Protein AF-A0A2G2BJN7-F1 (afdb_monomer_lite)

Radius of gyration: 27.53 Å; chains: 1; bounding box: 31×37×96 Å

Foldseek 3Di:
DDDDDPVRLVVQLVVQLVCCCPPVNQPDSVRRNVVSNVVSVVVCVVPVPADPPKDKDWDWDQDPVGIDIDIDTHHDDPPPVVPPDPDDDDDDDDDDDDDDDD

Secondary structure (DSSP, 8-state):
--PPPHHHHHHHHHHHHHHHHHTT--S-HHHHHHHHHHHHHHHHHHHHTS-TTPEEEEEEEEETTEEEEEEEEEPPPP--GGGS------------------

Structure (mmCIF, N/CA/C/O backbone):
data_AF-A0A2G2BJN7-F1
#
_entry.id   AF-A0A2G2BJN7-F1
#
loop_
_atom_site.group_PDB
_atom_site.id
_atom_site.type_symbol
_atom_site.label_atom_id
_atom_site.label_alt_id
_atom_site.label_comp_id
_atom_site.label_asym_id
_atom_site.label_entity_id
_atom_site.label_seq_id
_atom_site.pdbx_PDB_ins_code
_atom_site.Cartn_x
_atom_site.Cartn_y
_atom_site.Cartn_z
_atom_site.occupancy
_atom_site.B_iso_or_equiv
_atom_site.auth_seq_id
_atom_site.auth_comp_id
_atom_site.auth_asym_id
_atom_site.auth_atom_id
_atom_site.pdbx_PDB_model_num
ATOM 1 N N . VAL A 1 1 ? 4.505 -1.586 -12.819 1.00 82.44 1 VAL A N 1
ATOM 2 C CA . VAL A 1 1 ? 5.166 -0.787 -11.767 1.00 82.44 1 VAL A CA 1
ATOM 3 C C . VAL A 1 1 ? 5.572 0.540 -12.377 1.00 82.44 1 VAL A C 1
ATOM 5 O O . VAL A 1 1 ? 6.021 0.548 -13.521 1.00 82.44 1 VAL A O 1
ATOM 8 N N . THR A 1 2 ? 5.367 1.636 -11.652 1.00 85.94 2 THR A N 1
ATOM 9 C CA . THR A 1 2 ? 5.714 2.999 -12.078 1.00 85.94 2 THR A CA 1
ATOM 10 C C . THR A 1 2 ? 6.445 3.674 -10.928 1.00 85.94 2 THR A C 1
ATOM 12 O O . THR A 1 2 ? 6.108 3.436 -9.770 1.00 85.94 2 THR A O 1
ATOM 15 N N . LYS A 1 3 ? 7.455 4.489 -11.238 1.00 87.69 3 LYS A N 1
ATOM 16 C CA . 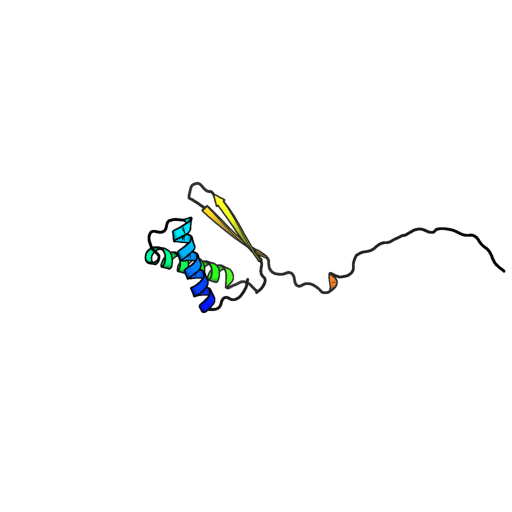LYS A 1 3 ? 8.172 5.268 -10.228 1.00 87.69 3 LYS A CA 1
ATOM 17 C C . LYS A 1 3 ? 7.221 6.289 -9.597 1.00 87.69 3 LYS A C 1
ATOM 19 O O . LYS A 1 3 ? 6.520 6.979 -10.329 1.00 87.69 3 LYS A O 1
ATOM 24 N N . VAL A 1 4 ? 7.238 6.379 -8.270 1.00 92.88 4 VAL A N 1
ATOM 25 C CA . VAL A 1 4 ? 6.476 7.370 -7.503 1.00 92.88 4 VAL A CA 1
ATOM 26 C C . VAL A 1 4 ? 7.370 8.550 -7.124 1.00 92.88 4 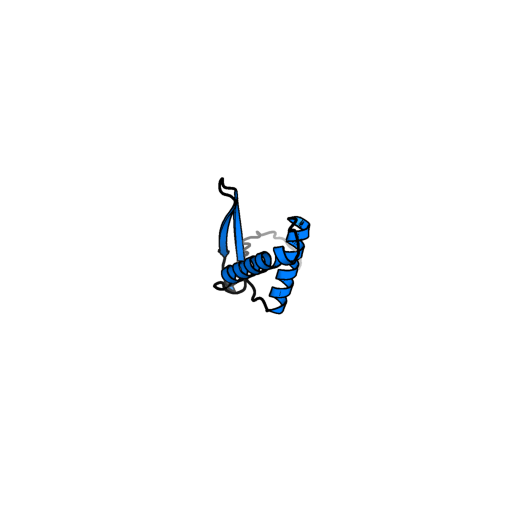VAL A C 1
ATOM 28 O O . VAL A 1 4 ? 8.532 8.367 -6.753 1.00 92.88 4 VAL A O 1
ATOM 31 N N . GLU A 1 5 ? 6.839 9.765 -7.217 1.00 95.56 5 GLU A N 1
ATOM 32 C CA . GLU A 1 5 ? 7.514 10.987 -6.784 1.00 95.56 5 GLU A CA 1
ATOM 33 C C . GLU A 1 5 ? 7.092 11.394 -5.355 1.00 95.56 5 GLU A C 1
ATOM 35 O O . GLU A 1 5 ? 5.984 11.082 -4.915 1.00 95.56 5 GLU A O 1
ATOM 40 N N . PRO A 1 6 ? 7.921 12.142 -4.597 1.00 94.62 6 PRO A N 1
ATOM 41 C CA . PRO A 1 6 ? 7.637 12.448 -3.188 1.00 94.62 6 PRO A CA 1
ATOM 42 C C . PRO A 1 6 ? 6.294 13.152 -2.936 1.00 94.62 6 PRO A C 1
ATOM 44 O O . PRO A 1 6 ? 5.647 12.928 -1.914 1.00 94.62 6 PRO A O 1
ATOM 47 N N . PHE A 1 7 ? 5.848 14.001 -3.868 1.00 96.00 7 PHE A N 1
ATOM 48 C CA . PHE A 1 7 ? 4.551 14.671 -3.748 1.00 96.00 7 PHE A CA 1
ATOM 49 C C . PHE A 1 7 ? 3.372 13.708 -3.970 1.00 96.00 7 PHE A C 1
ATOM 51 O O . PHE A 1 7 ? 2.295 13.929 -3.413 1.00 96.00 7 PHE A O 1
ATOM 58 N N . GLU A 1 8 ? 3.570 12.650 -4.763 1.00 96.75 8 GLU A N 1
ATOM 59 C CA . GLU A 1 8 ? 2.578 11.597 -4.992 1.00 96.75 8 GLU A CA 1
ATOM 60 C C . GLU A 1 8 ? 2.466 10.701 -3.762 1.00 96.75 8 GLU A C 1
ATOM 62 O O . GLU A 1 8 ? 1.350 10.407 -3.350 1.00 96.75 8 GLU A O 1
ATOM 67 N N . VAL A 1 9 ? 3.590 10.363 -3.117 1.00 97.12 9 VAL A N 1
ATOM 68 C CA . VAL A 1 9 ? 3.605 9.642 -1.830 1.00 97.12 9 VAL A CA 1
ATOM 69 C C . VAL A 1 9 ? 2.723 10.364 -0.811 1.00 97.12 9 VAL A C 1
ATOM 71 O O . VAL A 1 9 ? 1.775 9.793 -0.287 1.00 97.12 9 VAL A O 1
ATOM 74 N N . GLU A 1 10 ? 2.958 11.657 -0.593 1.00 97.50 10 GLU A N 1
ATOM 75 C CA . GLU A 1 10 ? 2.196 12.458 0.372 1.00 97.50 10 GLU A CA 1
ATOM 76 C C . GLU A 1 10 ? 0.713 12.611 -0.036 1.00 97.50 10 GLU A C 1
ATOM 78 O O . GLU A 1 10 ? -0.172 12.646 0.819 1.00 97.50 10 GLU A O 1
ATOM 83 N N . ALA A 1 11 ? 0.395 12.642 -1.335 1.00 97.88 11 ALA A N 1
ATOM 84 C CA . ALA A 1 11 ? -0.991 12.632 -1.808 1.00 97.88 11 ALA A CA 1
ATOM 85 C C . ALA A 1 11 ? -1.701 11.290 -1.555 1.00 97.88 11 ALA A C 1
ATOM 87 O O . ALA A 1 11 ? -2.838 11.291 -1.072 1.00 97.88 11 ALA A O 1
ATOM 88 N N . ILE A 1 12 ? -1.032 10.170 -1.836 1.00 97.75 12 ILE A N 1
ATOM 89 C CA . ILE A 1 12 ? -1.543 8.812 -1.620 1.00 97.75 12 ILE A CA 1
ATOM 90 C C . ILE A 1 12 ? -1.741 8.562 -0.122 1.00 97.75 12 ILE A C 1
ATOM 92 O O . ILE A 1 12 ? -2.820 8.128 0.280 1.00 97.75 12 ILE A O 1
ATOM 96 N N . THR A 1 13 ? -0.768 8.927 0.719 1.00 98.19 13 THR A N 1
ATOM 97 C CA . THR A 1 13 ? -0.872 8.813 2.181 1.00 98.19 13 THR A CA 1
ATOM 98 C C . THR A 1 13 ? -2.099 9.553 2.708 1.00 98.19 13 THR A C 1
ATOM 100 O O . THR A 1 13 ? -2.895 8.985 3.455 1.00 98.19 13 THR A O 1
ATOM 103 N N . ARG A 1 14 ? -2.330 10.805 2.282 1.00 98.12 14 ARG A N 1
ATOM 104 C CA . ARG A 1 14 ? -3.542 11.545 2.681 1.00 98.12 14 ARG A CA 1
ATOM 105 C C . ARG A 1 14 ? -4.831 10.863 2.222 1.00 98.12 14 ARG A C 1
ATOM 107 O O . ARG A 1 14 ? -5.822 10.892 2.952 1.00 98.12 14 ARG A O 1
ATOM 114 N N . GLN A 1 15 ? -4.841 10.275 1.026 1.00 98.25 15 GLN A N 1
ATOM 115 C CA . GLN A 1 15 ? -6.008 9.557 0.514 1.00 98.25 15 GLN A CA 1
ATOM 116 C C . GLN A 1 15 ? -6.293 8.288 1.330 1.00 98.25 15 GLN A C 1
ATOM 118 O O . GLN A 1 15 ? -7.452 8.032 1.658 1.00 98.25 15 GLN A O 1
ATOM 123 N N . LEU A 1 16 ? -5.256 7.540 1.711 1.00 98.00 16 LEU A N 1
ATOM 124 C CA . LEU A 1 16 ? -5.376 6.363 2.574 1.00 98.00 16 LEU A CA 1
ATOM 125 C C . LEU A 1 16 ? -5.871 6.723 3.974 1.00 98.00 16 LEU A C 1
ATOM 127 O O . LEU A 1 16 ? -6.804 6.090 4.457 1.00 98.00 16 LEU A O 1
ATOM 131 N N . VAL A 1 17 ? -5.343 7.789 4.586 1.00 98.50 17 VAL A N 1
ATOM 132 C CA . VAL A 1 17 ? -5.844 8.300 5.876 1.00 98.50 17 VAL A CA 1
ATOM 133 C C . VAL A 1 17 ? -7.344 8.563 5.815 1.00 98.50 17 VAL A C 1
ATOM 135 O O . VAL A 1 17 ? -8.097 8.107 6.676 1.00 98.50 17 VAL A O 1
ATOM 138 N N . LYS A 1 18 ? -7.792 9.268 4.771 1.00 98.25 18 LYS A N 1
ATOM 139 C CA . LYS A 1 18 ? -9.213 9.542 4.559 1.00 98.25 18 LYS A CA 1
ATOM 140 C C . LYS A 1 18 ? -10.016 8.242 4.437 1.00 98.25 18 LYS A C 1
ATOM 142 O O . LYS A 1 18 ? -11.040 8.102 5.097 1.00 98.25 18 LYS A O 1
ATOM 147 N N . HIS A 1 19 ? -9.535 7.284 3.648 1.00 98.19 19 HIS A N 1
ATOM 148 C CA . HIS A 1 19 ? -10.191 5.991 3.461 1.00 98.19 19 HIS A CA 1
ATOM 149 C C . HIS A 1 19 ? -10.299 5.190 4.768 1.00 98.19 19 HIS A C 1
ATOM 151 O O . HIS A 1 19 ? -11.352 4.629 5.060 1.00 98.19 19 HIS A O 1
ATOM 157 N N . PHE A 1 20 ? -9.250 5.181 5.591 1.00 98.00 20 PHE A N 1
ATOM 158 C CA . PHE A 1 20 ? -9.251 4.492 6.882 1.00 98.00 20 PHE A CA 1
ATOM 159 C C . PHE A 1 20 ? -10.282 5.059 7.852 1.00 98.00 20 PHE A C 1
ATOM 161 O O . PHE A 1 20 ? -10.925 4.299 8.572 1.00 98.00 20 PHE A O 1
ATOM 168 N N . ILE A 1 21 ? -10.492 6.373 7.842 1.00 97.81 21 ILE A N 1
ATOM 169 C CA . ILE A 1 21 ? -11.530 7.007 8.659 1.00 97.81 21 ILE A CA 1
ATOM 170 C C . ILE A 1 21 ? -12.918 6.707 8.083 1.00 97.81 21 ILE A C 1
ATOM 172 O O . ILE A 1 21 ? -13.794 6.241 8.805 1.00 97.81 21 ILE A O 1
ATOM 176 N N . GLU A 1 22 ? -13.121 6.953 6.788 1.00 97.88 22 GLU A N 1
ATOM 177 C CA . GLU A 1 22 ? -14.449 6.894 6.163 1.00 97.88 22 GLU A CA 1
ATOM 178 C C . GLU A 1 22 ? -14.998 5.471 6.021 1.00 97.88 22 GLU A C 1
ATOM 180 O O . GLU A 1 22 ? -16.205 5.272 6.143 1.00 97.88 22 GLU A O 1
ATOM 185 N N . ILE A 1 23 ? -14.134 4.488 5.754 1.00 97.62 23 ILE A N 1
ATOM 186 C CA . ILE A 1 23 ? -14.546 3.110 5.451 1.00 97.62 23 ILE A CA 1
ATOM 187 C C . ILE A 1 23 ? -14.301 2.172 6.632 1.00 97.62 23 ILE A C 1
ATOM 189 O O . ILE A 1 23 ? -15.145 1.323 6.916 1.00 97.62 23 ILE A O 1
ATOM 193 N N . TYR A 1 24 ? -13.179 2.330 7.338 1.00 94.38 24 TYR A N 1
ATOM 194 C CA . TYR A 1 24 ? -12.795 1.428 8.432 1.00 94.38 24 TYR A CA 1
ATOM 195 C C . TYR A 1 24 ? -12.989 2.026 9.830 1.00 94.38 24 TYR A C 1
ATOM 197 O O . TYR A 1 24 ? -12.811 1.322 10.821 1.00 94.38 24 TYR A O 1
ATOM 205 N N . GLY A 1 25 ? -13.400 3.294 9.933 1.00 95.94 25 GLY A N 1
ATOM 206 C CA . GLY A 1 25 ? -13.744 3.926 11.206 1.00 95.94 25 GLY A CA 1
ATOM 207 C C . GLY A 1 25 ? -12.543 4.262 12.090 1.00 95.94 25 GLY A C 1
ATOM 208 O O . GLY A 1 25 ? -12.678 4.273 13.314 1.00 95.94 25 GLY A O 1
ATOM 209 N N . ALA A 1 26 ? -11.369 4.524 11.503 1.00 96.56 26 ALA A N 1
ATOM 210 C CA . ALA A 1 26 ? -10.218 4.999 12.265 1.00 96.56 26 ALA A CA 1
ATOM 211 C C . ALA A 1 26 ? -10.585 6.257 13.090 1.00 96.56 26 ALA A C 1
ATOM 213 O O . ALA A 1 26 ? -11.269 7.149 12.583 1.00 96.56 26 ALA A O 1
ATOM 214 N N . PRO A 1 27 ? -10.141 6.359 14.357 1.00 96.25 27 PRO A N 1
ATOM 215 C CA . PRO A 1 27 ? -10.685 7.334 15.306 1.00 96.25 27 PRO A CA 1
ATOM 216 C C . PRO A 1 27 ? -10.254 8.783 15.038 1.00 96.25 27 PRO A C 1
ATOM 218 O O . PRO A 1 27 ? -10.908 9.710 15.510 1.00 96.25 27 PRO A O 1
ATOM 221 N N . SER A 1 28 ? -9.141 8.994 14.333 1.00 96.88 28 SER A N 1
ATOM 222 C CA . SER A 1 28 ? -8.625 10.320 13.982 1.00 96.88 28 SER A CA 1
ATOM 223 C C . SER A 1 28 ? -7.604 10.244 12.837 1.00 96.88 28 SER A C 1
ATOM 225 O O . SER A 1 28 ? -7.017 9.177 12.616 1.00 96.88 28 SER A O 1
ATOM 227 N N . PRO A 1 29 ? -7.344 11.357 12.124 1.00 97.06 29 PRO A N 1
ATOM 228 C CA . PRO A 1 29 ? -6.259 11.440 11.147 1.00 97.06 29 PRO A CA 1
ATOM 229 C C . PRO A 1 29 ? -4.890 11.105 11.735 1.00 97.06 29 PRO A C 1
ATOM 231 O O . PRO A 1 29 ? -4.102 10.423 11.090 1.00 97.06 29 PRO A O 1
ATOM 234 N N . GLU A 1 30 ? -4.617 11.538 12.963 1.00 97.44 30 GLU A N 1
ATOM 235 C CA . GLU A 1 30 ? -3.350 11.306 13.654 1.00 97.44 30 GLU A CA 1
ATOM 236 C C . GLU A 1 30 ? -3.133 9.819 13.955 1.00 97.44 30 GLU A C 1
ATOM 238 O O . GLU A 1 30 ? -2.010 9.334 13.850 1.00 97.44 30 GLU A O 1
ATOM 243 N N . ALA A 1 31 ? -4.202 9.082 14.279 1.00 96.19 31 ALA A N 1
ATOM 244 C CA . ALA A 1 31 ? -4.139 7.635 14.483 1.00 96.19 31 ALA A CA 1
ATOM 245 C C . ALA A 1 31 ? -4.016 6.851 13.164 1.00 96.19 31 ALA A C 1
ATOM 247 O O . ALA A 1 31 ? -3.373 5.806 13.129 1.00 96.19 31 ALA A O 1
ATOM 248 N N . ALA A 1 32 ? -4.627 7.342 12.082 1.00 97.44 32 ALA A N 1
ATOM 249 C CA . ALA A 1 32 ? -4.618 6.678 10.778 1.00 97.44 32 ALA A CA 1
ATOM 250 C C . ALA A 1 32 ? -3.332 6.932 9.974 1.00 97.44 32 ALA A C 1
ATOM 252 O O . ALA A 1 32 ? -2.929 6.087 9.176 1.00 97.44 32 ALA A O 1
ATOM 253 N N . ARG A 1 33 ? -2.693 8.092 10.161 1.00 97.88 33 ARG A N 1
ATOM 254 C CA . ARG A 1 33 ? -1.521 8.515 9.387 1.00 97.88 33 ARG A CA 1
ATOM 255 C C . ARG A 1 33 ? -0.311 7.578 9.466 1.00 97.88 33 ARG A C 1
ATOM 257 O O . ARG A 1 33 ? 0.157 7.225 8.389 1.00 97.88 33 ARG A O 1
ATOM 264 N N . PRO A 1 34 ? 0.170 7.129 10.640 1.00 97.88 34 PRO A N 1
ATOM 265 C CA . PRO A 1 34 ? 1.318 6.221 10.683 1.00 97.88 34 PRO A CA 1
ATOM 266 C C . PRO A 1 34 ? 1.037 4.902 9.950 1.00 97.88 34 PRO A C 1
ATOM 268 O O . PRO A 1 34 ? 1.876 4.436 9.191 1.00 97.88 34 PRO A O 1
ATOM 271 N N . VAL A 1 35 ? -0.180 4.359 10.077 1.00 97.50 35 VAL A N 1
ATOM 272 C CA . VAL A 1 35 ? -0.583 3.142 9.352 1.00 97.50 35 VAL A CA 1
ATOM 273 C C . VAL A 1 35 ? -0.599 3.391 7.843 1.00 97.50 35 VAL A C 1
ATOM 275 O O . VAL A 1 35 ? -0.091 2.587 7.077 1.00 97.50 35 VAL A O 1
ATOM 278 N N . ALA A 1 36 ? -1.140 4.526 7.392 1.00 97.75 36 ALA A N 1
ATOM 279 C CA . ALA A 1 36 ? -1.141 4.868 5.971 1.00 97.75 36 ALA A CA 1
ATOM 280 C C . ALA A 1 36 ? 0.282 5.041 5.408 1.00 97.75 36 ALA A C 1
ATOM 282 O O . ALA A 1 36 ? 0.541 4.643 4.276 1.00 97.75 36 ALA A O 1
ATOM 283 N N . GLU A 1 37 ? 1.199 5.625 6.181 1.00 97.88 37 GLU A N 1
ATOM 284 C CA . GLU A 1 37 ? 2.610 5.765 5.803 1.00 97.88 37 GLU A CA 1
ATOM 285 C C . GLU A 1 37 ? 3.303 4.396 5.699 1.00 97.88 37 GLU A C 1
ATOM 287 O O . GLU A 1 37 ? 4.018 4.158 4.724 1.00 97.88 37 GLU A O 1
ATOM 292 N N . GLU A 1 38 ? 3.041 3.479 6.636 1.00 97.75 38 GLU A N 1
ATOM 293 C CA . GLU A 1 38 ? 3.546 2.100 6.591 1.00 97.75 38 GLU A CA 1
ATOM 294 C C . GLU A 1 38 ? 3.044 1.337 5.358 1.00 97.75 38 GLU A C 1
ATOM 296 O O . GLU A 1 38 ? 3.846 0.723 4.657 1.00 97.75 38 GLU A O 1
ATOM 301 N N . GLU A 1 39 ? 1.753 1.430 5.031 1.00 96.75 39 GLU A N 1
ATOM 302 C CA . GLU A 1 39 ? 1.172 0.765 3.854 1.00 96.75 39 GLU A CA 1
ATOM 303 C C . GLU A 1 39 ? 1.775 1.283 2.539 1.00 96.75 39 GLU A C 1
ATOM 305 O O . GLU A 1 39 ? 2.094 0.507 1.633 1.00 96.75 39 GLU A O 1
ATOM 310 N N . VAL A 1 40 ? 1.992 2.599 2.426 1.00 96.62 40 VAL A N 1
ATOM 311 C CA . VAL A 1 40 ? 2.660 3.179 1.251 1.00 96.62 40 VAL A CA 1
ATOM 312 C C . VAL A 1 40 ? 4.120 2.737 1.186 1.00 96.62 40 VAL A C 1
ATOM 314 O O . VAL A 1 40 ? 4.593 2.384 0.106 1.00 96.62 40 VAL A O 1
ATOM 317 N N . SER A 1 41 ? 4.825 2.706 2.322 1.00 96.00 41 SER A N 1
ATOM 318 C CA . SER A 1 41 ? 6.205 2.212 2.395 1.00 96.00 41 SER A CA 1
ATOM 319 C C . SER A 1 41 ? 6.307 0.755 1.964 1.00 96.00 41 SER A C 1
ATOM 321 O O . SER A 1 41 ? 7.119 0.432 1.100 1.00 96.00 41 SER A O 1
ATOM 323 N N . GLN A 1 42 ? 5.436 -0.107 2.486 1.00 93.81 42 GLN A N 1
ATOM 324 C CA . GLN A 1 42 ? 5.393 -1.518 2.124 1.00 93.81 42 GLN A CA 1
ATOM 325 C C . GLN A 1 42 ? 5.163 -1.692 0.618 1.00 93.81 42 GLN A C 1
ATOM 327 O O . GLN A 1 42 ? 5.863 -2.466 -0.031 1.00 93.81 42 GLN A O 1
ATOM 332 N N . MET A 1 43 ? 4.230 -0.939 0.028 1.00 93.62 43 MET A N 1
ATOM 333 C CA . MET A 1 43 ? 3.981 -1.017 -1.410 1.00 93.62 43 MET A CA 1
ATOM 334 C C . MET A 1 43 ? 5.182 -0.536 -2.242 1.00 93.62 43 MET A C 1
ATOM 336 O O . MET A 1 43 ? 5.475 -1.115 -3.292 1.00 93.62 43 MET A O 1
ATOM 340 N N . MET A 1 44 ? 5.896 0.499 -1.785 1.00 93.62 44 MET A N 1
ATOM 341 C CA . MET A 1 44 ? 7.133 0.957 -2.428 1.00 93.62 44 MET A CA 1
ATOM 342 C C . MET A 1 44 ? 8.230 -0.107 -2.358 1.00 93.62 44 MET A C 1
ATOM 344 O O . MET A 1 44 ? 8.876 -0.359 -3.372 1.00 93.62 44 MET A O 1
ATOM 348 N N . GLU A 1 45 ? 8.404 -0.762 -1.209 1.00 92.62 45 GLU A N 1
ATOM 349 C CA . GLU A 1 45 ? 9.358 -1.863 -1.029 1.00 92.62 45 GLU A CA 1
ATOM 350 C C . GLU A 1 45 ? 9.027 -3.049 -1.940 1.00 92.62 45 GLU A C 1
ATOM 352 O O . GLU A 1 45 ? 9.896 -3.523 -2.666 1.00 92.62 45 GLU A O 1
ATOM 357 N N . ILE A 1 46 ? 7.753 -3.456 -1.994 1.00 91.25 46 ILE A N 1
ATOM 358 C CA . ILE A 1 46 ? 7.261 -4.501 -2.907 1.00 91.25 46 ILE A CA 1
ATOM 359 C C . ILE A 1 46 ? 7.558 -4.150 -4.368 1.00 91.25 46 ILE A C 1
ATOM 361 O O . ILE A 1 46 ? 7.732 -5.051 -5.177 1.00 91.25 46 ILE A O 1
ATOM 365 N N . CYS A 1 47 ? 7.596 -2.868 -4.733 1.00 91.00 47 CYS A N 1
ATOM 366 C CA . CYS A 1 47 ? 7.838 -2.427 -6.106 1.00 91.00 47 CYS A CA 1
ATOM 367 C C . CYS A 1 47 ? 9.313 -2.142 -6.435 1.00 91.00 47 CYS A C 1
ATOM 369 O O . CYS A 1 47 ? 9.635 -2.058 -7.621 1.00 91.00 47 CYS A O 1
ATOM 371 N N . ALA A 1 48 ? 10.186 -1.963 -5.439 1.00 88.44 48 ALA A N 1
ATOM 372 C CA . ALA A 1 48 ? 11.535 -1.415 -5.618 1.00 88.44 48 ALA A CA 1
ATOM 373 C C . ALA A 1 48 ? 12.421 -2.255 -6.554 1.00 88.44 48 ALA A C 1
ATOM 375 O O . ALA A 1 48 ? 13.194 -1.693 -7.331 1.00 88.44 48 ALA A O 1
ATOM 376 N N . ASP A 1 49 ? 12.254 -3.578 -6.529 1.00 86.00 49 ASP A N 1
ATOM 377 C CA . ASP A 1 49 ? 13.075 -4.528 -7.288 1.00 86.00 49 ASP A CA 1
ATOM 378 C C . ASP A 1 49 ? 12.471 -4.923 -8.650 1.00 86.00 49 ASP A C 1
ATOM 380 O O . ASP A 1 49 ? 12.970 -5.829 -9.320 1.00 86.00 49 ASP A O 1
ATOM 384 N N . HIS A 1 50 ? 11.398 -4.256 -9.095 1.00 87.44 50 HIS A N 1
ATOM 385 C CA . HIS A 1 50 ? 10.678 -4.634 -10.313 1.00 87.44 50 HIS A CA 1
ATOM 386 C C . HIS A 1 50 ? 10.792 -3.589 -11.417 1.00 87.44 50 HIS A C 1
ATOM 388 O O . HIS A 1 50 ? 10.585 -2.392 -11.212 1.00 87.44 50 HIS A O 1
ATOM 394 N N . ALA A 1 51 ? 11.052 -4.065 -12.636 1.00 84.50 51 ALA A N 1
ATOM 395 C CA . ALA A 1 51 ? 11.146 -3.213 -13.810 1.00 84.50 51 ALA A CA 1
ATOM 396 C C . ALA A 1 51 ? 9.840 -2.422 -14.051 1.00 84.50 51 ALA A C 1
ATOM 398 O O . ALA A 1 51 ? 8.739 -2.908 -13.735 1.00 84.50 51 ALA A O 1
ATOM 399 N N . PRO A 1 52 ? 9.921 -1.226 -14.666 1.00 85.81 52 PRO A N 1
ATOM 400 C CA . PRO A 1 52 ? 8.742 -0.502 -15.118 1.00 85.81 52 PRO A CA 1
ATOM 401 C C . PRO A 1 52 ? 7.815 -1.390 -15.956 1.00 85.81 52 PRO A C 1
ATOM 403 O O . PRO A 1 52 ? 8.265 -2.295 -16.652 1.00 85.81 52 PRO A O 1
ATOM 406 N N . ASN A 1 53 ? 6.508 -1.137 -15.892 1.00 84.75 53 ASN A N 1
ATOM 407 C CA . ASN A 1 53 ? 5.476 -1.920 -16.592 1.00 84.75 53 ASN A CA 1
ATOM 408 C C . ASN A 1 53 ? 5.323 -3.394 -16.154 1.00 84.75 53 ASN A C 1
ATOM 410 O O . ASN A 1 53 ? 4.497 -4.100 -16.721 1.00 84.75 53 ASN A O 1
ATOM 414 N N . THR A 1 54 ? 6.006 -3.842 -15.094 1.00 89.00 54 THR A N 1
ATOM 415 C CA . THR A 1 54 ? 5.706 -5.135 -14.444 1.00 89.00 54 THR A CA 1
ATOM 416 C C . THR A 1 54 ? 4.291 -5.136 -13.867 1.00 89.00 54 THR A C 1
ATOM 418 O O . THR A 1 54 ? 3.912 -4.206 -13.142 1.00 89.00 54 THR A O 1
ATOM 421 N N . LEU A 1 55 ? 3.504 -6.166 -14.169 1.00 89.81 55 LEU A N 1
ATOM 422 C CA . LEU A 1 55 ? 2.180 -6.357 -13.589 1.00 89.81 55 LEU A CA 1
ATOM 423 C C . LEU A 1 55 ? 2.320 -7.035 -12.221 1.00 89.81 55 LEU A C 1
ATOM 425 O O . LEU A 1 55 ? 2.891 -8.119 -12.112 1.00 89.81 55 LEU A O 1
ATOM 429 N N . LEU A 1 56 ? 1.779 -6.396 -11.184 1.00 90.81 56 LEU A N 1
ATOM 430 C CA . LEU A 1 56 ? 1.677 -6.965 -9.844 1.00 90.81 56 LEU A CA 1
ATOM 431 C C . LEU A 1 56 ? 0.278 -7.542 -9.642 1.00 90.81 56 LEU A C 1
ATOM 433 O O . LEU A 1 56 ? -0.720 -6.858 -9.864 1.00 90.81 56 LEU A O 1
ATOM 437 N N . THR A 1 57 ? 0.211 -8.784 -9.177 1.00 92.50 57 THR A N 1
ATOM 438 C CA . THR A 1 57 ? -1.040 -9.423 -8.762 1.00 92.50 57 THR A CA 1
ATOM 439 C C . THR A 1 57 ? -0.965 -9.798 -7.288 1.00 92.50 57 THR A C 1
ATOM 441 O O . THR A 1 57 ? 0.067 -10.278 -6.815 1.00 92.50 57 THR A O 1
ATOM 444 N N . VAL A 1 58 ? -2.065 -9.573 -6.569 1.00 92.94 58 VAL A N 1
ATOM 445 C CA . VAL A 1 58 ? -2.194 -9.878 -5.140 1.00 92.94 58 VAL A CA 1
ATOM 446 C C . VAL A 1 58 ? -3.317 -10.892 -4.968 1.00 92.94 58 VAL A C 1
ATOM 448 O O . VAL A 1 58 ? -4.465 -10.620 -5.319 1.00 92.94 58 VAL A O 1
ATOM 451 N N . GLY A 1 59 ? -2.983 -12.071 -4.453 1.00 93.88 59 GLY A N 1
ATOM 452 C CA . GLY A 1 59 ? -3.944 -13.081 -4.020 1.00 93.88 59 GLY A CA 1
ATOM 453 C C . GLY A 1 59 ? -4.156 -12.991 -2.514 1.00 93.88 59 GLY A C 1
ATOM 454 O O . GLY A 1 59 ? -3.185 -12.868 -1.771 1.00 93.88 59 GLY A O 1
ATOM 455 N N . ARG A 1 60 ? -5.412 -13.061 -2.064 1.00 95.50 60 ARG A N 1
ATOM 456 C CA . ARG A 1 60 ? -5.773 -13.036 -0.641 1.00 95.50 60 ARG A CA 1
ATOM 457 C C . ARG A 1 60 ? -6.590 -14.264 -0.286 1.00 95.50 60 ARG A C 1
ATOM 459 O O . ARG A 1 60 ? -7.551 -14.583 -0.983 1.00 95.50 60 ARG A O 1
ATOM 466 N N . GLU A 1 61 ? -6.221 -14.916 0.805 1.00 95.56 61 GLU A N 1
ATOM 467 C CA . GLU A 1 61 ? -6.936 -16.060 1.363 1.00 95.56 61 GLU A CA 1
ATOM 468 C C . GLU A 1 61 ? -7.265 -15.793 2.835 1.00 95.56 61 GLU A C 1
ATOM 470 O O . GLU A 1 61 ? -6.408 -15.360 3.607 1.00 95.56 61 GLU A O 1
ATOM 475 N N . LEU A 1 62 ? -8.518 -16.037 3.225 1.00 94.75 62 LEU A N 1
ATOM 476 C CA . LEU A 1 62 ? -8.934 -15.989 4.624 1.00 94.75 62 LEU A CA 1
ATOM 477 C C . LEU A 1 62 ? -8.517 -17.289 5.311 1.00 94.75 62 LEU A C 1
ATOM 479 O O . LEU A 1 62 ? -8.915 -18.375 4.901 1.00 94.75 62 LEU A O 1
ATOM 483 N N . THR A 1 63 ? -7.738 -17.161 6.374 1.00 94.44 63 THR A N 1
ATOM 484 C CA . THR A 1 63 ? -7.258 -18.260 7.212 1.00 94.44 63 THR A CA 1
ATOM 485 C C . THR A 1 63 ? -7.783 -18.092 8.637 1.00 94.44 63 THR A C 1
ATOM 487 O O . THR A 1 63 ? -8.248 -17.016 9.015 1.00 94.44 63 THR A O 1
ATOM 490 N N . GLU A 1 64 ? -7.666 -19.129 9.469 1.00 92.94 64 GLU A N 1
ATOM 491 C CA . GLU A 1 64 ? -8.071 -19.056 10.884 1.00 92.94 64 GLU A CA 1
ATOM 492 C C . GLU A 1 64 ? -7.300 -17.986 11.678 1.00 92.94 64 GLU A C 1
ATOM 494 O O . GLU A 1 64 ? -7.808 -17.461 12.663 1.00 92.94 64 GLU A O 1
ATOM 499 N N . SER A 1 65 ? -6.082 -17.638 11.245 1.00 90.81 65 SER A N 1
ATOM 500 C CA . SER A 1 65 ? -5.238 -16.618 11.886 1.00 90.81 65 SER A CA 1
ATOM 501 C C . SER A 1 65 ? -5.377 -15.217 11.273 1.00 90.81 65 SER A C 1
ATOM 503 O O . SER A 1 65 ? -4.687 -14.301 11.712 1.00 90.81 65 SER A O 1
ATOM 505 N N . GLY A 1 66 ? -6.241 -15.030 10.268 1.00 91.06 66 GLY A N 1
ATOM 506 C CA . GLY A 1 66 ? -6.415 -13.758 9.560 1.00 91.06 66 GLY A CA 1
ATOM 507 C C . GLY A 1 66 ? -6.239 -13.887 8.047 1.00 91.06 66 GLY A C 1
ATOM 508 O O . GLY A 1 66 ? -6.481 -14.945 7.471 1.00 91.06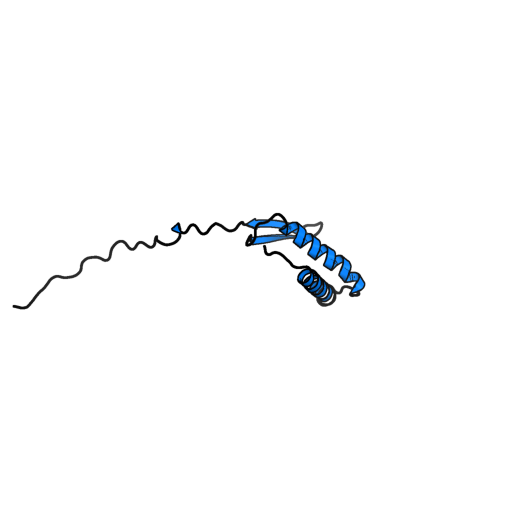 66 GLY A O 1
ATOM 509 N N . VAL A 1 67 ? -5.832 -12.809 7.379 1.00 92.38 67 VAL A N 1
ATOM 510 C CA . VAL A 1 67 ? -5.658 -12.784 5.918 1.00 92.38 67 VAL A CA 1
ATOM 511 C C . VAL A 1 67 ? -4.224 -13.166 5.558 1.00 92.38 67 VAL A C 1
ATOM 513 O O . VAL A 1 67 ? -3.275 -12.566 6.054 1.00 92.38 67 VAL A O 1
ATOM 516 N N . ARG A 1 68 ? -4.064 -14.149 4.670 1.00 92.31 68 ARG A N 1
ATOM 517 C CA . ARG A 1 68 ? -2.785 -14.471 4.034 1.00 92.31 68 ARG A CA 1
ATOM 518 C C . ARG A 1 68 ? -2.736 -13.825 2.657 1.00 92.31 68 ARG A C 1
ATOM 520 O O . ARG A 1 68 ? -3.607 -14.076 1.825 1.00 92.31 68 ARG A O 1
ATOM 527 N N . GLU A 1 69 ? -1.691 -13.048 2.406 1.00 93.31 69 GLU A N 1
ATOM 528 C CA . GLU A 1 69 ? -1.460 -12.407 1.113 1.00 93.31 69 GLU A CA 1
ATOM 529 C C . GLU A 1 69 ? -0.304 -13.073 0.361 1.00 93.31 69 GLU A C 1
ATOM 531 O O . GLU A 1 69 ? 0.697 -13.487 0.950 1.00 93.31 69 GLU A O 1
ATOM 536 N N . GLY A 1 70 ? -0.458 -13.203 -0.956 1.00 92.81 70 GLY A N 1
ATOM 537 C CA . GLY A 1 70 ? 0.566 -13.707 -1.862 1.00 92.81 70 GLY A CA 1
ATOM 538 C C . GLY A 1 70 ? 0.722 -12.787 -3.066 1.00 92.81 70 GLY A C 1
ATOM 539 O O . GLY A 1 70 ? -0.247 -12.521 -3.776 1.00 92.81 70 GLY A O 1
ATOM 540 N N . TYR A 1 71 ? 1.950 -12.343 -3.313 1.00 91.62 71 TYR A N 1
ATOM 541 C CA . TYR A 1 71 ? 2.296 -11.429 -4.397 1.00 91.62 71 TYR A CA 1
ATOM 542 C C . TYR A 1 71 ? 2.923 -12.204 -5.561 1.00 91.62 71 TYR A C 1
ATOM 544 O O . TYR A 1 71 ? 3.784 -13.060 -5.350 1.00 91.62 71 TYR A O 1
ATOM 552 N N . ARG A 1 72 ? 2.491 -11.927 -6.796 1.00 91.62 72 ARG A N 1
ATOM 553 C CA . ARG A 1 72 ? 3.154 -12.427 -8.013 1.00 91.62 72 ARG A CA 1
ATOM 554 C C . ARG A 1 72 ? 3.434 -11.279 -8.967 1.00 91.62 72 ARG A C 1
ATOM 556 O O . ARG A 1 72 ? 2.558 -10.445 -9.202 1.00 91.62 72 ARG A O 1
ATOM 563 N N . PHE A 1 73 ? 4.620 -11.311 -9.558 1.00 91.38 73 PHE A N 1
ATOM 564 C CA . PHE A 1 73 ? 5.109 -10.318 -10.503 1.00 91.38 73 PHE A CA 1
ATOM 565 C C . PHE A 1 73 ? 5.186 -10.947 -11.888 1.00 91.38 73 PHE A C 1
ATOM 567 O O . PHE A 1 73 ? 5.709 -12.050 -12.044 1.00 91.38 73 PHE A O 1
ATOM 574 N N . ILE A 1 74 ? 4.627 -10.265 -12.879 1.00 89.81 74 ILE A N 1
ATOM 575 C CA . ILE A 1 74 ? 4.636 -10.690 -14.275 1.00 89.81 74 ILE A CA 1
ATOM 576 C C . ILE A 1 74 ? 5.367 -9.598 -15.045 1.00 89.81 74 ILE A C 1
ATOM 578 O O . ILE A 1 74 ? 4.851 -8.489 -15.208 1.00 89.81 74 ILE A O 1
ATOM 582 N N . GLU A 1 75 ? 6.596 -9.899 -15.452 1.00 84.50 75 GLU A N 1
ATOM 583 C CA . GLU A 1 75 ? 7.411 -8.984 -16.244 1.00 84.50 75 GLU A CA 1
ATOM 584 C C . GLU A 1 75 ? 6.764 -8.752 -17.615 1.00 84.50 75 GLU A C 1
ATOM 586 O O . GLU A 1 75 ? 6.125 -9.660 -18.165 1.00 84.50 75 GLU A O 1
ATOM 591 N N . PRO A 1 76 ? 6.891 -7.539 -18.177 1.00 77.62 76 PRO A N 1
ATOM 592 C CA . PRO A 1 76 ? 6.439 -7.293 -19.533 1.00 77.62 76 PRO A CA 1
ATOM 593 C C . PRO A 1 76 ? 7.197 -8.225 -20.482 1.00 77.62 76 PRO A C 1
ATOM 595 O O . PRO A 1 76 ? 8.423 -8.295 -20.456 1.00 77.62 76 PRO A O 1
ATOM 598 N N . GLN A 1 77 ? 6.464 -8.943 -21.332 1.00 69.62 77 GLN A N 1
ATOM 599 C CA . GLN A 1 77 ? 7.092 -9.596 -22.472 1.00 69.62 77 GLN A CA 1
ATOM 600 C C . GLN A 1 77 ? 7.546 -8.491 -23.419 1.00 69.62 77 GLN A C 1
ATOM 602 O O . GLN A 1 77 ? 6.725 -7.656 -23.812 1.00 69.62 77 GLN A O 1
ATOM 607 N N . ASP A 1 78 ? 8.832 -8.478 -23.780 1.00 60.50 78 ASP A N 1
ATOM 608 C CA . ASP A 1 78 ? 9.284 -7.681 -24.914 1.00 60.50 78 ASP A CA 1
ATOM 609 C C . ASP A 1 78 ? 8.367 -8.029 -26.083 1.00 60.50 78 ASP A C 1
ATOM 611 O O . ASP A 1 78 ? 8.257 -9.195 -26.481 1.00 60.50 78 ASP A O 1
ATOM 615 N N . ALA A 1 79 ? 7.651 -7.026 -26.590 1.00 55.00 79 ALA A N 1
ATOM 616 C CA . ALA A 1 79 ? 6.902 -7.156 -27.822 1.00 55.00 79 ALA A CA 1
ATOM 617 C C . ALA A 1 79 ? 7.936 -7.380 -28.927 1.00 55.00 79 ALA A C 1
ATOM 619 O O . ALA A 1 79 ? 8.422 -6.438 -29.552 1.00 55.00 79 ALA A O 1
ATOM 620 N N . GLY A 1 80 ? 8.334 -8.639 -29.118 1.00 52.12 80 GLY A N 1
ATOM 621 C CA . GLY A 1 80 ? 9.104 -9.049 -30.270 1.00 52.12 80 GLY A CA 1
ATOM 622 C C . GLY A 1 80 ? 8.326 -8.570 -31.482 1.00 52.12 80 GLY A C 1
ATOM 623 O O . GLY A 1 80 ? 7.172 -8.950 -31.671 1.00 52.12 80 GLY A O 1
ATOM 624 N N . ILE A 1 81 ? 8.951 -7.705 -32.277 1.00 51.72 81 ILE A N 1
ATOM 625 C CA . ILE A 1 81 ? 8.378 -7.114 -33.494 1.00 51.72 81 ILE A CA 1
ATOM 626 C C . ILE A 1 81 ? 7.894 -8.216 -34.478 1.00 51.72 81 ILE A C 1
ATOM 628 O O . ILE A 1 81 ? 7.111 -7.942 -35.378 1.00 51.72 81 ILE A O 1
ATOM 632 N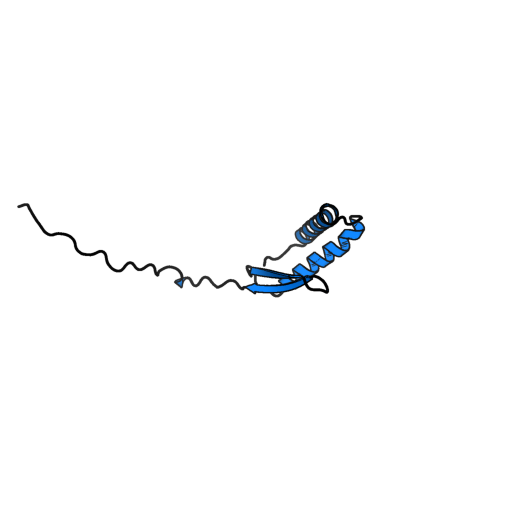 N . ASP A 1 82 ? 8.264 -9.480 -34.240 1.00 55.09 82 ASP A N 1
ATOM 633 C CA . ASP A 1 82 ? 7.766 -10.703 -34.887 1.00 55.09 82 ASP A CA 1
ATOM 634 C C . ASP A 1 82 ? 6.305 -11.102 -34.576 1.00 55.09 82 ASP A C 1
ATOM 636 O O . ASP A 1 82 ? 5.759 -11.981 -35.239 1.00 55.09 82 ASP A O 1
ATOM 640 N N . GLN A 1 83 ? 5.621 -10.498 -33.595 1.00 54.94 83 GLN A N 1
ATOM 641 C CA . GLN A 1 83 ? 4.232 -10.883 -33.265 1.00 54.94 83 GLN A CA 1
ATOM 642 C C . GLN A 1 83 ? 3.172 -10.329 -34.237 1.00 54.94 83 GLN A C 1
ATOM 644 O O . GLN A 1 83 ? 1.978 -10.579 -34.065 1.00 54.94 83 GLN A O 1
ATOM 649 N N . PHE A 1 84 ? 3.588 -9.628 -35.293 1.00 54.03 84 PHE A N 1
ATOM 650 C CA . PHE A 1 84 ? 2.709 -9.154 -36.359 1.00 54.03 84 PHE A CA 1
ATOM 651 C C . PHE A 1 84 ? 3.079 -9.788 -37.704 1.00 54.03 84 PHE A C 1
ATOM 653 O O . PHE A 1 84 ? 3.733 -9.143 -38.513 1.00 54.03 84 PHE A O 1
ATOM 660 N N . ALA A 1 85 ? 2.642 -11.031 -37.948 1.00 60.91 85 ALA A N 1
ATOM 661 C CA . ALA A 1 85 ? 2.093 -11.495 -39.239 1.00 60.91 85 ALA A CA 1
ATOM 662 C C . ALA A 1 85 ? 1.963 -13.029 -39.296 1.00 60.91 85 ALA A C 1
ATOM 664 O O . ALA A 1 85 ? 2.663 -13.692 -40.055 1.00 60.91 85 ALA A O 1
ATOM 665 N N . VAL A 1 86 ? 1.012 -13.614 -38.562 1.00 62.22 86 VAL A N 1
ATOM 666 C CA . VAL A 1 86 ? 0.485 -14.941 -38.930 1.00 62.22 86 VAL A CA 1
ATOM 667 C C . VAL A 1 86 ? -1.033 -14.938 -38.767 1.00 62.22 86 VAL A C 1
ATOM 669 O O . VAL A 1 86 ? -1.588 -15.520 -37.842 1.00 62.22 86 VAL A O 1
ATOM 672 N N . HIS A 1 87 ? -1.724 -14.263 -39.684 1.00 61.00 87 HIS A N 1
ATOM 673 C CA . HIS A 1 87 ? -3.061 -14.702 -40.069 1.00 61.00 87 HIS A CA 1
ATOM 674 C C . HIS A 1 87 ? -2.961 -15.209 -41.502 1.00 61.00 87 HIS A C 1
ATOM 676 O O . HIS A 1 87 ? -2.934 -14.434 -42.454 1.00 61.00 87 HIS A O 1
ATOM 682 N N . GLY A 1 88 ? -2.802 -16.525 -41.623 1.00 51.34 88 GLY A N 1
ATOM 683 C CA . GLY A 1 88 ? -3.006 -17.216 -42.880 1.00 51.34 88 GLY A CA 1
ATOM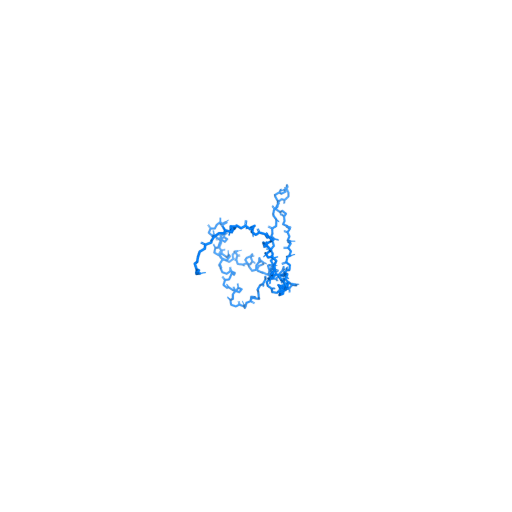 684 C C . GLY A 1 88 ? -4.499 -17.352 -43.146 1.00 51.34 88 GLY A C 1
ATOM 685 O O . GLY A 1 88 ? -5.242 -17.804 -42.279 1.00 51.34 88 GLY A O 1
ATOM 686 N N . SER A 1 89 ? -4.905 -17.042 -44.368 1.00 48.22 89 SER A N 1
ATOM 687 C CA . SER A 1 89 ? -5.956 -17.801 -45.030 1.00 48.22 89 SER A CA 1
ATOM 688 C C . SER A 1 89 ? -5.342 -18.407 -46.286 1.00 48.22 89 SER A C 1
ATOM 690 O O . SER A 1 89 ? -5.137 -17.726 -47.291 1.00 48.22 89 SER A O 1
ATOM 692 N N . LEU A 1 90 ? -4.973 -19.682 -46.167 1.00 51.56 90 LEU A N 1
ATOM 693 C CA . LEU A 1 90 ? -4.960 -20.589 -47.304 1.00 51.56 90 LEU A CA 1
ATOM 694 C C . LEU A 1 90 ? -6.411 -20.738 -47.785 1.00 51.56 90 LEU A C 1
ATOM 696 O O . LEU A 1 90 ? -7.311 -20.887 -46.960 1.00 51.56 90 LEU A O 1
ATOM 700 N N . ASP A 1 91 ? -6.550 -20.695 -49.107 1.00 49.03 91 ASP A N 1
ATOM 701 C CA . ASP A 1 91 ? -7.663 -21.168 -49.932 1.00 49.03 91 ASP A CA 1
ATOM 702 C C . ASP A 1 91 ? -8.985 -20.372 -49.885 1.00 49.03 91 ASP A C 1
ATOM 704 O O . ASP A 1 91 ? -9.785 -20.482 -48.960 1.00 49.03 91 ASP A O 1
ATOM 708 N N . ASP A 1 92 ? -9.245 -19.619 -50.964 1.00 45.97 92 ASP A N 1
ATOM 709 C CA . ASP A 1 92 ? -10.593 -19.557 -51.540 1.00 45.97 92 ASP A CA 1
ATOM 710 C C . ASP A 1 92 ? -10.526 -20.103 -52.970 1.00 45.97 92 ASP A C 1
ATOM 712 O O . ASP A 1 92 ? -9.704 -19.694 -53.800 1.00 45.97 92 ASP A O 1
ATOM 716 N N . ASP A 1 93 ? -11.350 -21.117 -53.171 1.00 42.69 93 ASP A N 1
ATOM 717 C CA . ASP A 1 93 ? -11.392 -22.052 -54.273 1.00 42.69 93 ASP A CA 1
ATOM 718 C C . ASP A 1 93 ? -11.826 -21.420 -55.603 1.00 42.69 93 ASP A C 1
ATOM 720 O O . ASP A 1 93 ? -12.502 -20.395 -55.690 1.00 42.69 93 ASP A O 1
ATOM 724 N N . GLY A 1 94 ? -11.450 -22.096 -56.690 1.00 47.47 94 GLY A N 1
ATOM 725 C CA . GLY A 1 94 ? -11.799 -21.707 -58.047 1.00 47.47 94 GLY A CA 1
ATOM 726 C C . GLY A 1 94 ? -13.305 -21.577 -58.299 1.00 47.47 94 GLY A C 1
ATOM 727 O O . GLY A 1 94 ? -14.090 -22.478 -58.014 1.00 47.47 94 GLY A O 1
ATOM 728 N N . HIS A 1 95 ? -13.683 -20.507 -59.000 1.00 43.06 95 HIS A N 1
ATOM 729 C CA . HIS A 1 95 ? -14.986 -20.387 -59.643 1.00 43.06 95 HIS A CA 1
ATOM 730 C C . HIS A 1 95 ? -14.881 -19.815 -61.068 1.00 43.06 95 HIS A C 1
ATOM 732 O O . HIS A 1 95 ? -14.548 -18.653 -61.267 1.00 43.06 95 HIS A O 1
ATOM 738 N N . GLY A 1 96 ? -15.266 -20.648 -62.046 1.00 36.25 96 GLY A N 1
ATOM 739 C CA . GLY A 1 96 ? -16.121 -20.248 -63.175 1.00 36.25 96 GLY A CA 1
ATOM 740 C C . GLY A 1 96 ? -15.452 -19.867 -64.502 1.00 36.25 96 GLY A C 1
ATOM 741 O O . GLY A 1 96 ? -14.961 -18.759 -64.671 1.00 36.25 96 GLY A O 1
ATOM 742 N N . GLY A 1 97 ? -15.538 -20.7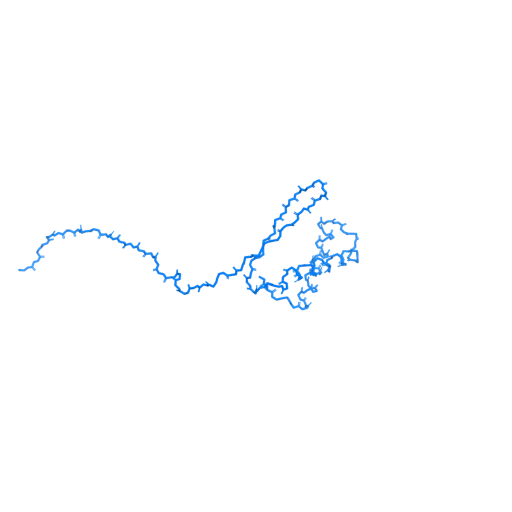62 -65.495 1.00 35.59 97 GLY A N 1
ATOM 743 C CA . GLY A 1 97 ? -15.348 -20.430 -66.914 1.00 35.59 97 GLY A CA 1
ATOM 744 C C . GLY A 1 97 ? -16.615 -19.895 -67.612 1.00 35.59 97 GLY A C 1
ATOM 745 O O . GLY A 1 97 ? -17.700 -19.942 -67.038 1.00 35.59 97 GLY A O 1
ATOM 746 N N . HIS A 1 98 ? -16.442 -19.530 -68.897 1.00 39.75 98 HIS A N 1
ATOM 747 C CA . HIS A 1 98 ? -17.368 -18.926 -69.897 1.00 39.75 98 HIS A CA 1
ATOM 748 C C . HIS A 1 98 ? -17.562 -17.399 -69.775 1.00 39.75 98 HIS A C 1
ATOM 750 O O . HIS A 1 98 ? -17.921 -16.918 -68.715 1.00 39.75 98 HIS A O 1
ATOM 756 N N . GLY A 1 99 ? -17.407 -16.543 -70.797 1.00 36.72 99 GLY A N 1
ATOM 757 C CA . GLY A 1 99 ? -17.230 -16.665 -72.254 1.00 36.72 99 GLY A CA 1
ATOM 758 C C . GLY A 1 99 ? -17.893 -15.445 -72.948 1.00 36.72 99 GLY A C 1
ATOM 759 O O . GLY A 1 99 ? -18.885 -14.948 -72.427 1.00 36.72 99 GLY A O 1
ATOM 760 N N . HIS A 1 100 ? -17.383 -15.026 -74.123 1.00 34.91 100 HIS A N 1
ATOM 761 C CA . HIS A 1 100 ? -17.781 -13.891 -75.012 1.00 34.91 100 HIS A CA 1
ATOM 762 C C . HIS A 1 100 ? -17.140 -12.522 -74.675 1.00 34.91 100 HIS A C 1
ATOM 764 O O . HIS A 1 100 ? -17.204 -12.075 -73.541 1.00 34.91 100 HIS A O 1
ATOM 770 N N . SER A 1 101 ? -16.480 -11.783 -75.584 1.00 33.62 101 SER A N 1
ATOM 771 C CA . SER A 1 101 ? -16.704 -11.567 -77.026 1.00 33.62 101 SER A CA 1
ATOM 772 C C . SER A 1 101 ? -15.424 -11.075 -77.737 1.00 33.62 101 SER A C 1
ATOM 774 O O . SER A 1 101 ? -14.879 -10.064 -77.303 1.00 33.62 101 SER A O 1
ATOM 776 N N . HIS A 1 102 ? -15.003 -11.707 -78.842 1.00 34.19 102 HIS A N 1
ATOM 777 C CA . HIS A 1 102 ? -14.913 -11.123 -80.199 1.00 34.19 102 HIS A CA 1
ATOM 778 C C . HIS A 1 102 ? -14.469 -12.169 -81.231 1.00 34.19 102 HIS A C 1
ATOM 780 O O . HIS A 1 102 ? -13.728 -13.097 -80.838 1.00 34.19 102 HIS A O 1
#

Sequence (102 aa):
VTKVEPFEVEAITRQLVKHFIEIYGAPSPEAARPVAEEEVSQMMEICADHAPNTLLTVGRELTESGVREGYRFIEPQDAGIDQFAVHGSLDDDGHGGHGHSH

pLDDT: mean 82.22, std 20.56, range [33.62, 98.5]